Protein AF-A0A6H5GXL2-F1 (afdb_monomer_lite)

Foldseek 3Di:
DDDPQQQQWFAFPVRDTGGNVRQVVQCVVCVPDQWGADPPPRDTTGADPVGSVPGDRPVVVVVVVVVVVVVVPPPPPPDPPPDDD

Secondary structure (DSSP, 8-state):
---TTTT-EEE-TTS-EEEHHHHHHHHHT-TT-SEEE-TTT--EEEPPTT-GGGSPB-HHHHHHHHHHHHHTTT-----TT----

pLDDT: mean 73.94, std 13.78, range [42.34, 90.31]

InterPro domains:
  IPR001841 Zinc finger, RING-type [PS50089] (11-42)
  IPR013083 Zinc finger, RING/FYVE/PHD-type [G3DSA:3.30.40.10] (1-79)
  IPR017907 Zinc finger, RING-type, conserved site [PS00518] (14-23)
  IPR027370 Zinc finger, RING-type, eukaryotic [PF13445] (8-23)

Sequence (85 aa):
MYDGGEHTPKLLPCSHTVCLHCLSRIAAQVPASPTFRCPICRENITVPRGGVAALPPSFLVNQLLDLMASQRREVVPKCSVHITQ

Structure (mmCIF, N/CA/C/O backbone):
data_AF-A0A6H5GXL2-F1
#
_entry.id   AF-A0A6H5GXL2-F1
#
loop_
_atom_site.group_PDB
_atom_site.id
_atom_site.type_symbol
_atom_site.label_atom_id
_atom_site.label_alt_id
_atom_site.label_comp_id
_atom_site.label_asym_id
_atom_site.label_entity_id
_atom_site.label_seq_id
_atom_site.pdbx_PDB_ins_code
_atom_site.Cartn_x
_atom_site.Cartn_y
_atom_site.Cartn_z
_atom_site.occupancy
_atom_site.B_iso_or_equiv
_atom_site.auth_seq_id
_atom_site.auth_comp_id
_atom_site.auth_asym_id
_atom_site.auth_atom_id
_atom_site.pdbx_PDB_model_num
ATOM 1 N N . MET A 1 1 ? -7.780 -25.346 3.396 1.00 50.25 1 MET A N 1
ATOM 2 C CA . MET A 1 1 ? -7.063 -24.576 4.434 1.00 50.25 1 MET A CA 1
ATOM 3 C C . MET A 1 1 ? -6.989 -23.148 3.915 1.00 50.25 1 MET A C 1
ATOM 5 O O . MET A 1 1 ? -6.706 -22.992 2.738 1.00 50.25 1 MET A O 1
ATOM 9 N N . TYR A 1 2 ? -7.419 -22.152 4.690 1.00 49.94 2 TYR A N 1
ATOM 10 C CA . TYR A 1 2 ? -7.559 -20.769 4.213 1.00 49.94 2 TYR A CA 1
ATOM 11 C C . TYR A 1 2 ? -6.250 -20.021 4.499 1.00 49.94 2 TYR A C 1
ATOM 13 O O . TYR A 1 2 ? -5.968 -19.707 5.655 1.00 49.94 2 TYR A O 1
ATOM 21 N N . ASP A 1 3 ? -5.435 -19.780 3.472 1.00 57.72 3 ASP A N 1
ATOM 22 C CA . ASP A 1 3 ? -4.163 -19.066 3.607 1.00 57.72 3 ASP A CA 1
ATOM 23 C C . ASP A 1 3 ? -4.416 -17.577 3.885 1.00 57.72 3 ASP A C 1
ATOM 25 O O . ASP A 1 3 ? -4.656 -16.766 2.986 1.00 57.72 3 ASP A O 1
ATOM 29 N N . GLY A 1 4 ? -4.387 -17.207 5.168 1.00 62.09 4 GLY A N 1
ATOM 30 C CA . GLY A 1 4 ? -4.635 -15.839 5.641 1.00 62.09 4 GLY A CA 1
ATOM 31 C C . GLY A 1 4 ? -3.630 -14.795 5.132 1.00 62.09 4 GLY A C 1
ATOM 32 O O . GLY A 1 4 ? -3.907 -13.602 5.211 1.00 62.09 4 GLY A O 1
ATOM 33 N N . GLY A 1 5 ? -2.493 -15.221 4.571 1.00 63.97 5 GLY A N 1
ATOM 34 C CA . GLY A 1 5 ? -1.472 -14.326 4.019 1.00 63.97 5 GLY A CA 1
ATOM 35 C C . GLY A 1 5 ? -1.847 -13.706 2.668 1.00 63.97 5 GLY A C 1
ATOM 36 O O . GLY A 1 5 ? -1.603 -12.518 2.452 1.00 63.97 5 GLY A O 1
ATOM 37 N N . GLU A 1 6 ? -2.494 -14.459 1.775 1.00 64.94 6 GLU A N 1
ATOM 38 C CA . GLU A 1 6 ? -2.798 -14.006 0.405 1.00 64.94 6 GLU A CA 1
ATOM 39 C C . GLU A 1 6 ? -3.921 -12.961 0.345 1.00 64.94 6 GLU A C 1
ATOM 41 O O . GLU A 1 6 ? -3.908 -12.051 -0.489 1.00 64.94 6 GLU A O 1
ATOM 46 N N . HIS A 1 7 ? -4.872 -13.036 1.275 1.00 76.69 7 HIS A N 1
ATOM 47 C CA . HIS A 1 7 ? -5.998 -12.106 1.357 1.00 76.69 7 HIS A CA 1
ATOM 48 C C . HIS A 1 7 ? -5.707 -10.872 2.221 1.00 76.69 7 HIS A C 1
ATOM 50 O O . HIS A 1 7 ? -6.627 -10.119 2.535 1.00 76.69 7 HIS A O 1
ATOM 56 N N . THR A 1 8 ? -4.440 -10.633 2.580 1.00 81.38 8 THR A N 1
ATOM 57 C CA . THR A 1 8 ? -4.054 -9.482 3.403 1.00 81.38 8 THR A CA 1
ATOM 58 C C . THR A 1 8 ? -4.445 -8.172 2.708 1.00 81.38 8 THR A C 1
ATOM 60 O O . THR A 1 8 ? -3.951 -7.901 1.607 1.00 81.38 8 THR A O 1
ATOM 63 N N . PRO A 1 9 ? -5.301 -7.337 3.320 1.00 84.69 9 PRO A N 1
ATOM 64 C CA . PRO A 1 9 ? -5.682 -6.050 2.760 1.00 84.69 9 PRO A CA 1
ATOM 65 C C . PRO A 1 9 ? -4.508 -5.066 2.790 1.00 84.69 9 PRO A C 1
ATOM 67 O O . PRO A 1 9 ? -3.852 -4.868 3.816 1.00 84.69 9 PRO A O 1
ATOM 70 N N . LYS A 1 10 ? -4.255 -4.417 1.655 1.00 85.75 10 LYS A N 1
ATOM 71 C CA . LYS A 1 10 ? -3.243 -3.371 1.497 1.00 85.75 10 LYS A CA 1
ATOM 72 C C . LYS A 1 10 ? -3.909 -2.048 1.170 1.00 85.75 10 LYS A C 1
ATOM 74 O O . LYS A 1 10 ? -4.834 -2.007 0.359 1.00 85.75 10 LYS A O 1
ATOM 79 N N . LEU A 1 11 ? -3.424 -0.982 1.798 1.00 86.19 11 LEU A N 1
ATOM 80 C CA . LEU A 1 11 ? -3.932 0.365 1.584 1.00 86.19 11 LEU A CA 1
ATOM 81 C C . LEU A 1 11 ? -3.167 1.035 0.443 1.00 86.19 11 LEU A C 1
ATOM 83 O O . LEU A 1 11 ? -1.938 1.116 0.459 1.00 86.19 11 LEU A O 1
ATOM 87 N N . LEU A 1 12 ? -3.910 1.512 -0.548 1.00 87.69 12 LEU A N 1
ATOM 88 C CA . LEU A 1 12 ? -3.380 2.295 -1.655 1.00 87.69 12 LEU A CA 1
ATOM 89 C C . LEU A 1 12 ? -3.326 3.784 -1.263 1.00 87.69 12 LEU A C 1
ATOM 91 O O . LEU A 1 12 ? -4.142 4.228 -0.455 1.00 87.69 12 LEU A O 1
ATOM 95 N N . PRO A 1 13 ? -2.440 4.582 -1.890 1.00 83.31 13 PRO A N 1
ATOM 96 C CA . PRO A 1 13 ? -2.373 6.039 -1.718 1.00 83.31 13 PRO A CA 1
ATOM 97 C C . PRO A 1 13 ? -3.699 6.773 -1.956 1.00 83.31 13 PRO A C 1
ATOM 99 O O . PRO A 1 13 ? -3.958 7.791 -1.329 1.00 83.31 13 PRO A O 1
ATOM 102 N N . CYS A 1 14 ? -4.568 6.230 -2.811 1.00 86.50 14 CYS A N 1
ATOM 103 C CA . CYS A 1 14 ? -5.915 6.740 -3.067 1.00 86.50 14 CYS A CA 1
ATOM 104 C C . CYS A 1 14 ? -6.941 6.348 -1.979 1.00 86.50 14 CYS A C 1
ATOM 106 O O . CYS A 1 14 ? -8.1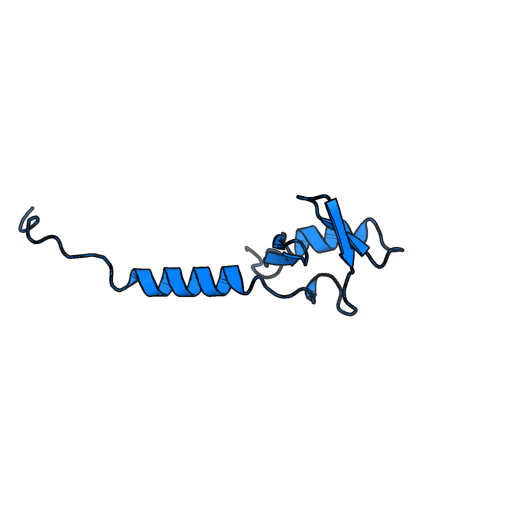35 6.274 -2.267 1.00 86.50 14 CYS A O 1
ATOM 108 N N . SER A 1 15 ? -6.490 5.978 -0.774 1.00 84.75 15 SER A N 1
ATOM 109 C CA . SER A 1 15 ? -7.307 5.559 0.383 1.00 84.75 15 SER A CA 1
ATOM 110 C C . SER A 1 15 ? -8.218 4.345 0.162 1.00 84.75 15 SER A C 1
ATOM 112 O O . SER A 1 15 ? -9.187 4.141 0.889 1.00 84.75 15 SER A O 1
ATOM 114 N N . HIS A 1 16 ? -7.905 3.509 -0.826 1.00 87.81 16 HIS A N 1
ATOM 115 C CA . HIS A 1 16 ? -8.659 2.296 -1.125 1.00 87.81 16 HIS A CA 1
ATOM 116 C C . HIS A 1 16 ? -7.905 1.058 -0.658 1.00 87.81 16 HIS A C 1
ATOM 118 O O . HIS A 1 16 ? -6.683 0.986 -0.773 1.00 87.81 16 HIS A O 1
ATOM 124 N N . THR A 1 17 ? -8.641 0.063 -0.176 1.00 87.12 17 THR A N 1
ATOM 125 C CA . THR A 1 17 ? -8.063 -1.183 0.324 1.00 87.12 17 THR A CA 1
ATOM 126 C C . THR A 1 17 ? -8.307 -2.309 -0.669 1.00 87.12 17 THR A C 1
ATOM 128 O O . THR A 1 17 ? -9.441 -2.539 -1.083 1.00 87.12 17 THR A O 1
ATOM 131 N N . VAL A 1 18 ? -7.250 -3.023 -1.052 1.00 86.31 18 VAL A N 1
ATOM 132 C CA . VAL A 1 18 ? -7.315 -4.140 -2.006 1.00 86.31 18 VAL A CA 1
ATOM 133 C C . VAL A 1 18 ? -6.480 -5.306 -1.475 1.00 86.31 18 VAL A C 1
ATOM 135 O O . VAL A 1 18 ? -5.453 -5.097 -0.832 1.00 86.31 18 VAL A O 1
ATOM 138 N N . CYS A 1 19 ? -6.923 -6.542 -1.711 1.00 87.94 19 CYS A N 1
ATOM 139 C CA . CYS A 1 19 ? -6.227 -7.735 -1.234 1.00 87.94 19 CYS A CA 1
ATOM 140 C C . CYS A 1 19 ? -4.859 -7.918 -1.919 1.00 87.94 19 CYS A C 1
ATOM 142 O O . CYS A 1 19 ? -4.715 -7.599 -3.101 1.00 87.94 19 CYS A O 1
ATOM 144 N N . LEU A 1 20 ? -3.862 -8.454 -1.207 1.00 86.56 20 LEU A N 1
ATOM 145 C CA . LEU A 1 20 ? -2.520 -8.675 -1.755 1.00 86.56 20 LEU A CA 1
ATOM 146 C C . LEU A 1 20 ? -2.550 -9.554 -3.013 1.00 86.56 20 LEU A C 1
ATOM 148 O O . LEU A 1 20 ? -1.964 -9.181 -4.025 1.00 86.56 20 LEU A O 1
ATOM 152 N N . HIS A 1 21 ? -3.295 -10.659 -2.991 1.00 86.88 21 HIS A N 1
ATOM 153 C CA . HIS A 1 21 ? -3.482 -11.532 -4.153 1.00 86.88 21 HIS A CA 1
ATOM 154 C C . HIS A 1 21 ? -4.023 -10.774 -5.381 1.00 86.88 21 HIS A C 1
ATOM 156 O O . HIS A 1 21 ? -3.523 -10.905 -6.501 1.00 86.88 21 HIS A O 1
ATOM 162 N N . CYS A 1 22 ? -5.023 -9.922 -5.157 1.00 89.00 22 CYS A N 1
ATOM 163 C CA . CYS A 1 22 ? -5.657 -9.092 -6.172 1.00 89.00 22 CYS A CA 1
ATOM 164 C C . CYS A 1 22 ? -4.642 -8.100 -6.766 1.00 89.00 22 CYS A C 1
ATOM 166 O O . CYS A 1 22 ? -4.543 -7.956 -7.983 1.00 89.00 22 CYS A O 1
ATOM 168 N N . LEU A 1 23 ? -3.853 -7.447 -5.908 1.00 89.25 23 LEU A N 1
ATOM 169 C CA . LEU A 1 23 ? -2.821 -6.501 -6.322 1.00 89.25 23 LEU A CA 1
ATOM 170 C C . LEU A 1 23 ? -1.690 -7.170 -7.099 1.00 89.25 23 LEU A C 1
ATOM 172 O O . LEU A 1 23 ? -1.244 -6.616 -8.100 1.00 89.25 23 LEU A O 1
ATOM 176 N N . SER A 1 24 ? -1.265 -8.365 -6.690 1.00 88.38 24 SER A N 1
ATOM 177 C CA . SER A 1 24 ? -0.245 -9.138 -7.403 1.00 88.38 24 SER A CA 1
ATOM 178 C C . SER A 1 24 ? -0.695 -9.470 -8.824 1.00 88.38 24 SER A C 1
ATOM 180 O O . SER A 1 24 ? 0.073 -9.298 -9.767 1.00 88.38 24 SER A O 1
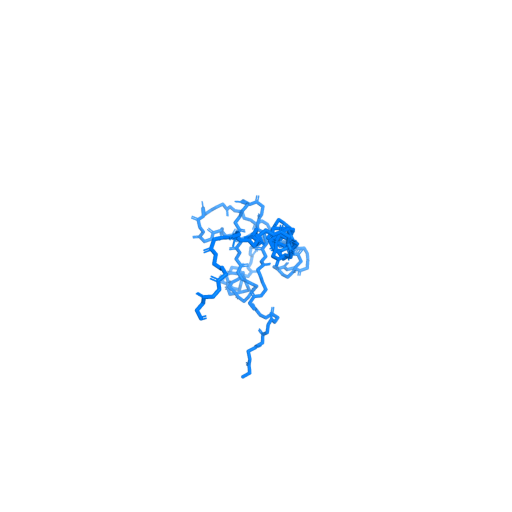ATOM 182 N N . ARG A 1 25 ? -1.964 -9.862 -9.006 1.00 89.12 25 ARG A N 1
ATOM 183 C CA . ARG A 1 25 ? -2.543 -10.105 -10.336 1.00 89.12 25 ARG A CA 1
ATOM 184 C C . ARG A 1 25 ? -2.595 -8.847 -11.199 1.00 89.12 25 ARG A C 1
ATOM 186 O O . ARG A 1 25 ? -2.274 -8.921 -12.379 1.00 89.12 25 ARG A O 1
ATOM 193 N N . ILE A 1 26 ? -2.987 -7.709 -10.630 1.00 88.31 26 ILE A N 1
ATOM 194 C CA . ILE A 1 26 ? -3.063 -6.434 -11.361 1.00 88.31 26 ILE A CA 1
ATOM 195 C C . ILE A 1 26 ? -1.662 -5.969 -11.777 1.00 88.31 26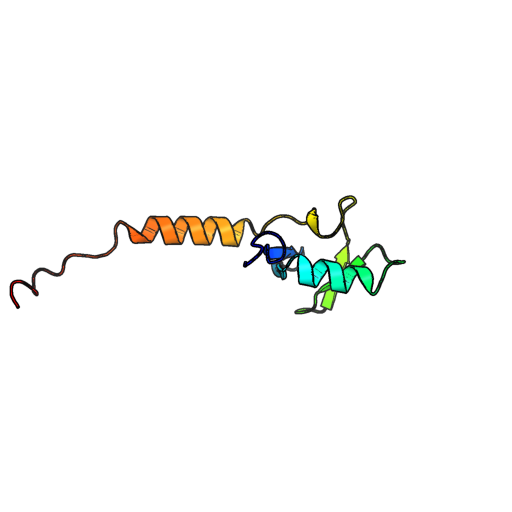 ILE A C 1
ATOM 197 O O . ILE A 1 26 ? -1.455 -5.591 -12.926 1.00 88.31 26 ILE A O 1
ATOM 201 N N . ALA A 1 27 ? -0.685 -6.041 -10.870 1.00 84.75 27 ALA A N 1
ATOM 202 C CA . ALA A 1 27 ? 0.698 -5.677 -11.164 1.00 84.75 27 ALA A CA 1
ATOM 203 C C . ALA A 1 27 ? 1.328 -6.603 -12.222 1.00 84.75 27 ALA A C 1
ATOM 205 O O . ALA A 1 27 ? 2.053 -6.131 -13.094 1.00 84.75 27 ALA A O 1
ATOM 206 N N . ALA A 1 28 ? 1.000 -7.900 -12.204 1.00 85.88 28 ALA A N 1
ATOM 207 C CA . ALA A 1 28 ? 1.479 -8.866 -13.194 1.00 85.88 28 ALA 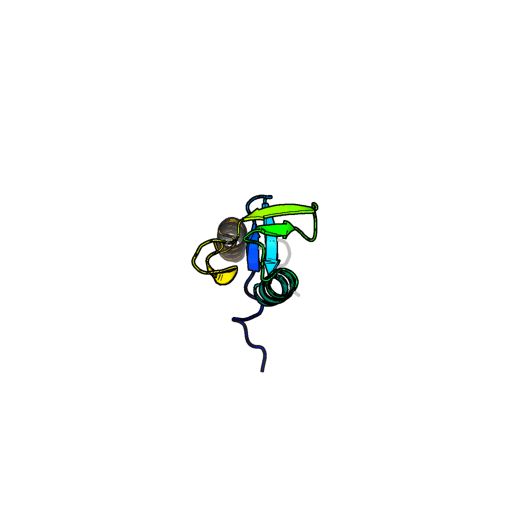A CA 1
ATOM 208 C C . ALA A 1 28 ? 0.946 -8.616 -14.618 1.00 85.88 28 ALA A C 1
ATOM 210 O O . ALA A 1 28 ? 1.582 -9.036 -15.581 1.00 85.88 28 ALA A O 1
ATOM 211 N N . GLN A 1 29 ? -0.191 -7.925 -14.776 1.00 84.44 29 GLN A N 1
ATOM 212 C CA . GLN A 1 29 ? -0.722 -7.555 -16.097 1.00 84.44 29 GLN A CA 1
ATOM 213 C C . GLN A 1 29 ? 0.057 -6.413 -16.754 1.00 84.44 29 GLN A C 1
ATOM 215 O O . GLN A 1 29 ? -0.040 -6.233 -17.967 1.00 84.44 29 GLN A O 1
ATOM 220 N N . VAL A 1 30 ? 0.828 -5.641 -15.980 1.00 79.94 30 VAL A N 1
ATOM 221 C CA . VAL A 1 30 ? 1.576 -4.484 -16.491 1.00 79.94 30 VAL A CA 1
ATOM 222 C C . VAL A 1 30 ? 3.055 -4.553 -16.070 1.00 79.94 30 VAL A C 1
ATOM 224 O O . VAL A 1 30 ? 3.563 -3.644 -15.409 1.00 79.94 30 VAL A O 1
ATOM 227 N N . PRO A 1 31 ? 3.784 -5.620 -16.463 1.00 70.50 31 PRO A N 1
ATOM 228 C CA . PRO A 1 31 ? 5.119 -5.928 -15.941 1.00 70.50 31 PRO A CA 1
ATOM 229 C C . PRO A 1 31 ? 6.184 -4.886 -16.312 1.00 70.50 31 PRO A C 1
ATOM 231 O O . PRO A 1 31 ? 7.195 -4.768 -15.628 1.00 70.50 31 PRO A O 1
ATOM 234 N N . ALA A 1 32 ? 5.961 -4.116 -17.381 1.00 76.62 32 ALA A N 1
ATOM 235 C CA . ALA A 1 32 ? 6.877 -3.072 -17.836 1.00 76.62 32 ALA A CA 1
ATOM 236 C C . ALA A 1 32 ? 6.640 -1.704 -17.169 1.00 76.62 32 ALA A C 1
ATOM 238 O O . ALA A 1 32 ? 7.418 -0.778 -17.389 1.00 76.62 32 ALA A O 1
ATOM 239 N N . SER A 1 33 ? 5.568 -1.544 -16.384 1.00 78.12 33 SER A N 1
ATOM 240 C CA . SER A 1 33 ? 5.225 -0.256 -15.779 1.00 78.12 33 SER A CA 1
ATOM 241 C C . SER A 1 33 ? 5.486 -0.248 -14.271 1.00 78.12 33 SER A C 1
ATOM 243 O O . SER A 1 33 ? 5.055 -1.165 -13.572 1.00 78.12 33 SER A O 1
ATOM 245 N N . PRO A 1 34 ? 6.100 0.814 -13.724 1.00 82.44 34 PRO A N 1
ATOM 246 C CA . PRO A 1 34 ? 6.273 0.969 -12.282 1.00 82.44 34 PRO A CA 1
ATOM 247 C C . PRO A 1 34 ? 4.980 1.416 -11.576 1.00 82.44 34 PRO A C 1
ATOM 249 O O . PRO A 1 34 ? 5.013 1.788 -10.404 1.00 82.44 34 PRO A O 1
ATOM 252 N N . THR A 1 35 ? 3.840 1.430 -12.272 1.00 87.31 35 THR A N 1
ATOM 253 C CA . THR A 1 35 ? 2.564 1.943 -11.763 1.00 87.31 35 THR A CA 1
ATOM 254 C C . THR A 1 35 ? 1.403 1.068 -12.211 1.00 87.31 35 THR A C 1
ATOM 256 O O . THR A 1 35 ? 1.373 0.654 -13.362 1.00 87.31 35 THR A O 1
ATOM 259 N N . PHE A 1 36 ? 0.386 0.888 -11.378 1.00 89.81 36 PHE A N 1
ATOM 260 C CA . PHE A 1 36 ? -0.881 0.267 -11.774 1.00 89.81 36 PHE A CA 1
ATOM 261 C C . PHE A 1 36 ? -2.054 1.209 -11.500 1.00 89.81 36 PHE A C 1
ATOM 263 O O . PHE A 1 36 ? -1.900 2.223 -10.827 1.00 89.81 36 PHE A O 1
ATOM 270 N N . ARG A 1 37 ? -3.243 0.892 -12.019 1.00 89.62 37 ARG A N 1
ATOM 271 C CA . ARG A 1 37 ? -4.457 1.674 -11.745 1.00 89.62 37 ARG A CA 1
ATOM 272 C C . ARG A 1 37 ? -5.265 1.050 -10.621 1.00 89.62 37 ARG A C 1
ATOM 274 O O . ARG A 1 37 ? -5.495 -0.158 -10.621 1.00 89.62 37 ARG A O 1
ATOM 281 N N . CYS A 1 38 ? -5.740 1.876 -9.694 1.00 88.12 38 CYS A N 1
ATOM 282 C CA . CYS A 1 38 ? -6.658 1.427 -8.658 1.00 88.12 38 CYS A CA 1
ATOM 283 C C . CYS A 1 38 ? -7.944 0.863 -9.298 1.00 88.12 38 CYS A C 1
ATOM 285 O O . CYS A 1 38 ? -8.555 1.547 -10.122 1.00 88.12 38 CYS A O 1
ATOM 287 N N . PRO A 1 39 ? -8.408 -0.341 -8.918 1.00 86.50 39 PRO A N 1
ATOM 288 C CA . PRO A 1 39 ? -9.613 -0.932 -9.503 1.00 86.50 39 PRO A CA 1
ATOM 289 C C . PRO A 1 39 ? -10.903 -0.183 -9.132 1.00 86.50 39 PRO A C 1
ATOM 291 O O . PRO A 1 39 ? -11.917 -0.367 -9.796 1.00 86.50 39 PRO A O 1
ATOM 294 N N . ILE A 1 40 ? -10.869 0.660 -8.093 1.00 87.94 40 ILE A N 1
ATOM 295 C CA . ILE A 1 40 ? -12.050 1.361 -7.569 1.00 87.94 40 ILE A CA 1
ATOM 296 C C . ILE A 1 40 ? -12.163 2.773 -8.155 1.00 87.94 40 ILE A C 1
ATOM 298 O O . ILE A 1 40 ? -13.204 3.138 -8.690 1.00 87.94 40 ILE A O 1
ATOM 302 N N . CYS A 1 41 ? -11.082 3.556 -8.107 1.00 90.31 41 CYS A N 1
ATOM 303 C CA . CYS A 1 41 ? -11.084 4.965 -8.528 1.00 90.31 41 CYS A CA 1
ATOM 304 C C . CYS A 1 41 ? -10.229 5.261 -9.768 1.00 90.31 41 CYS A C 1
ATOM 306 O O . CYS A 1 41 ? -10.213 6.392 -10.238 1.00 90.31 41 CYS A O 1
ATOM 308 N N . ARG A 1 42 ? -9.526 4.260 -10.317 1.00 89.56 42 ARG A N 1
ATOM 309 C CA . ARG A 1 42 ? -8.637 4.374 -11.491 1.00 89.56 42 ARG A CA 1
ATOM 310 C C . ARG A 1 42 ? -7.422 5.296 -11.323 1.00 89.56 42 ARG A C 1
ATOM 312 O O . ARG A 1 42 ? -6.697 5.486 -12.296 1.00 89.56 42 ARG A O 1
ATOM 319 N N . GLU A 1 43 ? -7.156 5.781 -10.111 1.00 86.62 43 GLU A N 1
ATOM 320 C CA . GLU A 1 43 ? -5.935 6.518 -9.764 1.00 86.62 43 GLU A CA 1
ATOM 321 C C . GLU A 1 43 ? -4.679 5.706 -10.121 1.00 86.62 43 GLU A C 1
ATOM 323 O O . GLU A 1 43 ? -4.626 4.494 -9.882 1.00 86.62 43 GLU A O 1
ATOM 328 N N . ASN A 1 44 ? -3.663 6.367 -10.676 1.00 88.50 44 ASN A N 1
ATOM 329 C CA . ASN A 1 44 ? -2.364 5.763 -10.954 1.00 88.50 44 ASN A CA 1
ATOM 330 C C . ASN A 1 44 ? -1.548 5.638 -9.656 1.00 88.50 44 ASN A C 1
ATOM 332 O O . ASN A 1 44 ? -1.156 6.630 -9.050 1.00 88.50 44 ASN A O 1
ATOM 336 N N . ILE A 1 45 ? -1.269 4.401 -9.251 1.00 87.50 45 ILE A N 1
ATOM 337 C CA . ILE A 1 45 ? -0.538 4.052 -8.036 1.00 87.50 45 ILE A CA 1
ATOM 338 C C . ILE A 1 45 ? 0.851 3.540 -8.396 1.00 87.50 45 ILE A C 1
ATOM 340 O O . ILE A 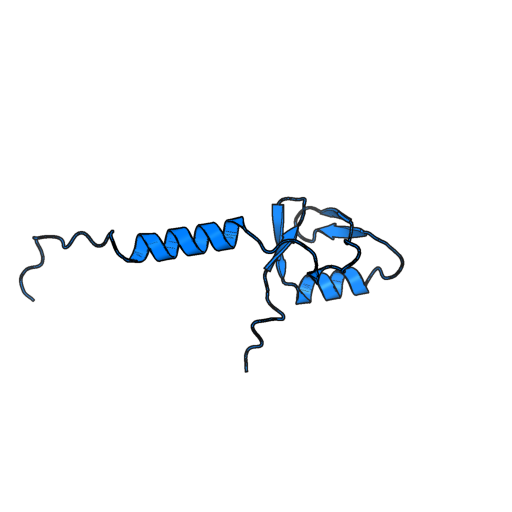1 45 ? 0.986 2.558 -9.125 1.00 87.50 45 ILE A O 1
ATOM 344 N N . THR A 1 46 ? 1.885 4.164 -7.840 1.00 87.12 46 THR A N 1
ATOM 345 C CA . THR A 1 46 ? 3.272 3.714 -7.992 1.00 87.12 46 THR A CA 1
ATOM 346 C C . THR A 1 46 ? 3.551 2.493 -7.125 1.00 87.12 46 THR A C 1
ATOM 348 O O . THR A 1 46 ? 3.265 2.486 -5.926 1.00 87.12 46 THR A O 1
ATOM 351 N N . VAL A 1 47 ? 4.135 1.459 -7.728 1.00 85.62 47 VAL A N 1
ATOM 352 C CA . VAL A 1 47 ? 4.562 0.249 -7.028 1.00 85.62 47 VAL A CA 1
ATOM 353 C C . VAL A 1 47 ? 5.888 0.541 -6.311 1.00 85.62 47 VAL A C 1
ATOM 355 O O . VAL A 1 47 ? 6.855 0.947 -6.959 1.00 85.62 47 VAL A O 1
ATOM 358 N N . PRO A 1 48 ? 5.976 0.357 -4.982 1.00 81.88 48 PRO A N 1
ATOM 359 C CA . PRO A 1 48 ? 7.226 0.554 -4.252 1.00 81.88 48 PRO A CA 1
ATOM 360 C C . PRO A 1 48 ? 8.267 -0.519 -4.614 1.00 81.88 48 PRO A C 1
ATOM 362 O O . PRO A 1 48 ? 7.931 -1.579 -5.138 1.00 81.88 48 PRO A O 1
ATOM 365 N N . ARG A 1 49 ? 9.549 -0.284 -4.286 1.00 76.81 49 ARG A N 1
ATOM 366 C CA . ARG A 1 49 ? 10.664 -1.196 -4.639 1.00 76.81 49 ARG A CA 1
ATOM 367 C C . ARG A 1 49 ? 10.506 -2.632 -4.107 1.00 76.81 49 ARG A C 1
ATOM 369 O O . ARG A 1 49 ? 11.118 -3.537 -4.653 1.00 76.81 49 ARG A O 1
ATOM 376 N N . GLY A 1 50 ? 9.681 -2.847 -3.079 1.00 78.50 50 GLY A N 1
ATOM 377 C CA . GLY A 1 50 ? 9.328 -4.171 -2.545 1.00 78.50 50 GLY A CA 1
ATOM 378 C C . GLY A 1 50 ? 8.039 -4.777 -3.123 1.00 78.50 50 GLY A C 1
ATOM 379 O O . GLY A 1 50 ? 7.469 -5.686 -2.523 1.00 78.50 50 GLY A O 1
ATOM 380 N N . GLY A 1 51 ? 7.535 -4.254 -4.244 1.00 84.00 51 GLY A N 1
ATOM 381 C CA . GLY A 1 51 ? 6.301 -4.711 -4.877 1.00 84.00 51 GLY A CA 1
ATOM 382 C C . GLY A 1 51 ? 5.037 -4.314 -4.111 1.00 84.00 51 GLY A C 1
ATOM 383 O O . GLY A 1 51 ? 5.069 -3.591 -3.116 1.00 84.00 51 GLY A O 1
ATOM 384 N N . VAL A 1 52 ? 3.887 -4.827 -4.547 1.00 83.69 52 VAL A N 1
ATOM 385 C CA . VAL A 1 52 ? 2.585 -4.564 -3.903 1.00 83.69 52 VAL A CA 1
ATOM 386 C C . VAL A 1 52 ? 2.508 -5.059 -2.450 1.00 83.69 52 VAL A C 1
ATOM 388 O O . VAL A 1 52 ? 1.700 -4.565 -1.667 1.00 83.69 52 VAL A O 1
ATOM 391 N N . ALA A 1 53 ? 3.388 -5.984 -2.053 1.00 80.25 53 ALA A N 1
ATOM 392 C CA . ALA A 1 53 ? 3.518 -6.458 -0.677 1.00 80.25 53 ALA A CA 1
ATOM 393 C C . ALA A 1 53 ? 4.089 -5.394 0.276 1.00 80.25 53 ALA A C 1
ATOM 395 O O . ALA A 1 53 ? 3.757 -5.408 1.462 1.00 80.25 53 ALA A O 1
ATOM 396 N N . ALA A 1 54 ? 4.895 -4.459 -0.237 1.00 80.50 54 ALA A N 1
ATOM 397 C CA . ALA A 1 54 ? 5.478 -3.364 0.536 1.00 80.50 54 ALA A CA 1
ATOM 398 C C . ALA A 1 54 ? 4.530 -2.165 0.709 1.00 80.50 54 ALA A C 1
ATOM 400 O O . ALA A 1 54 ? 4.883 -1.202 1.388 1.00 80.50 54 ALA A O 1
ATOM 401 N N . LEU A 1 55 ? 3.322 -2.214 0.133 1.00 80.81 55 LEU A N 1
ATOM 402 C CA . LEU A 1 55 ? 2.281 -1.246 0.464 1.00 80.81 55 LEU A CA 1
ATOM 403 C C . LEU A 1 55 ? 1.916 -1.364 1.952 1.00 80.81 55 LEU A C 1
ATOM 405 O O . LEU A 1 55 ? 1.874 -2.488 2.488 1.00 80.81 55 LEU A O 1
ATOM 409 N N . PRO A 1 56 ? 1.654 -0.225 2.620 1.00 71.75 56 PRO A N 1
ATOM 410 C CA . PRO A 1 56 ? 1.324 -0.229 4.029 1.00 71.75 56 PRO A CA 1
ATOM 411 C C . PRO A 1 56 ? 0.099 -1.124 4.261 1.00 71.75 56 PRO A C 1
ATOM 413 O O . PRO A 1 56 ? -0.854 -1.102 3.466 1.00 71.75 56 PRO A O 1
ATOM 416 N N . PRO A 1 57 ? 0.102 -1.943 5.329 1.00 66.12 57 PRO A N 1
ATOM 417 C CA . PRO A 1 57 ? -1.139 -2.546 5.782 1.00 66.12 57 PRO A CA 1
ATOM 418 C C . PRO A 1 57 ? -2.122 -1.410 6.060 1.00 66.12 57 PRO A C 1
ATOM 420 O O . PRO A 1 57 ? -1.714 -0.300 6.408 1.00 66.12 57 PRO A O 1
ATOM 423 N N . SER A 1 58 ? -3.413 -1.663 5.889 1.00 63.06 58 SER A N 1
ATOM 424 C CA . SER A 1 58 ? -4.446 -0.691 6.225 1.00 63.06 58 SER A CA 1
ATOM 425 C C . SER A 1 58 ? -4.431 -0.416 7.731 1.00 63.06 58 SER A C 1
ATOM 427 O O . SER A 1 58 ? -5.184 -1.023 8.484 1.00 63.06 58 SER A O 1
ATOM 429 N N . PHE A 1 59 ? -3.546 0.484 8.171 1.00 60.44 59 PHE A N 1
ATOM 430 C CA . PHE A 1 59 ? -3.370 0.867 9.567 1.00 60.44 59 PHE A CA 1
ATOM 431 C C . PHE A 1 59 ? -4.698 1.356 10.132 1.00 60.44 59 PHE A C 1
ATOM 433 O O . PHE A 1 59 ? -5.089 0.899 11.191 1.00 60.44 59 PHE A O 1
ATOM 440 N N . LEU A 1 60 ? -5.476 2.143 9.376 1.00 59.84 60 LEU A N 1
ATOM 441 C CA . LEU A 1 60 ? -6.832 2.516 9.787 1.00 59.84 60 LEU A CA 1
ATOM 442 C C . LEU A 1 60 ? -7.748 1.312 10.016 1.00 59.84 60 LEU A C 1
ATOM 444 O O . LEU A 1 60 ? -8.479 1.312 10.990 1.00 59.84 60 LEU A O 1
ATOM 448 N N . VAL A 1 61 ? -7.725 0.289 9.161 1.00 61.19 61 VAL A N 1
ATOM 449 C CA . VAL A 1 61 ? -8.574 -0.898 9.361 1.00 61.19 61 VAL A CA 1
ATOM 450 C C . VAL A 1 61 ? -8.118 -1.670 10.594 1.00 61.19 61 VAL A C 1
ATOM 452 O O . VAL A 1 61 ? -8.962 -2.086 11.370 1.00 61.19 61 VAL A O 1
ATOM 455 N N . ASN A 1 62 ? -6.810 -1.800 10.829 1.00 59.22 62 ASN A N 1
ATOM 456 C CA . ASN A 1 62 ? -6.293 -2.447 12.037 1.00 59.22 62 ASN A CA 1
ATOM 457 C C . ASN A 1 62 ? -6.620 -1.642 13.303 1.00 59.22 62 ASN A C 1
ATOM 459 O O . ASN A 1 62 ? -7.071 -2.231 14.274 1.00 59.22 62 ASN A O 1
ATOM 463 N N . GLN A 1 63 ? -6.481 -0.312 13.276 1.00 64.19 63 GLN A N 1
ATOM 464 C CA . GLN A 1 63 ? -6.875 0.565 14.381 1.00 64.19 63 GLN A CA 1
ATOM 465 C C . GLN A 1 63 ? -8.392 0.537 14.606 1.00 64.19 63 GLN A C 1
ATOM 467 O O . GLN A 1 63 ? -8.830 0.510 15.745 1.00 64.19 63 GLN A O 1
ATOM 472 N N . LEU A 1 64 ? -9.209 0.512 13.548 1.00 66.75 64 LEU A N 1
ATOM 473 C CA . LEU A 1 64 ? -10.665 0.377 13.655 1.00 66.75 64 LEU A CA 1
ATOM 474 C C . LEU A 1 64 ? -11.058 -1.002 14.199 1.00 66.75 64 LEU A C 1
ATOM 476 O O . LEU A 1 64 ? -11.933 -1.080 15.051 1.00 66.75 64 LEU A O 1
ATOM 480 N N . LEU A 1 65 ? -10.401 -2.079 13.764 1.00 65.19 65 LEU A N 1
ATOM 481 C CA . LEU A 1 65 ? -10.602 -3.426 14.306 1.00 65.19 65 LEU A CA 1
ATOM 482 C C . LEU A 1 65 ? -10.195 -3.504 15.782 1.00 65.19 65 LEU A C 1
ATOM 484 O O . LEU A 1 65 ? -10.936 -4.085 16.569 1.00 65.19 65 LEU A O 1
ATOM 488 N N . ASP A 1 66 ? -9.073 -2.894 16.163 1.00 67.06 66 ASP A N 1
ATOM 489 C CA . ASP A 1 66 ? -8.609 -2.795 17.550 1.00 67.06 66 ASP A CA 1
ATOM 490 C C . ASP A 1 66 ? -9.580 -1.974 18.414 1.00 67.06 66 ASP A C 1
ATOM 492 O O . ASP A 1 66 ? -10.014 -2.430 19.469 1.00 67.06 66 ASP A O 1
ATOM 496 N N . LEU A 1 67 ? -10.050 -0.826 17.919 1.00 64.38 67 LEU A N 1
ATOM 497 C CA . LEU A 1 67 ? -11.084 -0.011 18.565 1.00 64.38 67 LEU A CA 1
ATOM 498 C C . LEU A 1 67 ? -12.416 -0.770 18.714 1.00 64.38 67 LEU A C 1
ATOM 500 O O . LEU A 1 67 ? -13.045 -0.711 19.769 1.00 64.38 67 LEU A O 1
ATOM 504 N N . MET A 1 68 ? -12.848 -1.524 17.699 1.00 66.25 68 MET A N 1
ATOM 505 C CA . MET A 1 68 ? -14.071 -2.339 17.758 1.00 66.25 68 MET A CA 1
ATOM 506 C C . MET A 1 68 ? -13.920 -3.558 18.682 1.00 66.25 68 MET A C 1
ATOM 508 O O . MET A 1 68 ? -14.871 -3.932 19.372 1.00 66.25 68 MET A O 1
ATOM 512 N N . ALA A 1 69 ? -12.735 -4.173 18.733 1.00 63.66 69 ALA A N 1
ATOM 513 C CA . ALA A 1 69 ? -12.408 -5.240 19.678 1.00 63.66 69 ALA A CA 1
ATOM 514 C C . ALA A 1 69 ? -12.363 -4.715 21.124 1.00 63.66 69 ALA A C 1
ATOM 516 O O . ALA A 1 69 ? -12.845 -5.391 22.035 1.00 63.66 69 ALA A O 1
ATOM 517 N N . SER A 1 70 ? -11.875 -3.487 21.312 1.00 59.81 70 SER A N 1
ATOM 518 C CA . SER A 1 70 ? -11.846 -2.767 22.590 1.00 59.81 70 SER A CA 1
ATOM 519 C C . SER A 1 70 ? -13.250 -2.373 23.068 1.00 59.81 70 SER A C 1
ATOM 521 O O . SER A 1 70 ? -13.566 -2.514 24.246 1.00 59.81 70 SER A O 1
ATOM 523 N N . GLN A 1 71 ? -14.149 -1.967 22.162 1.00 54.72 71 GLN A N 1
ATOM 524 C CA . GLN A 1 71 ? -15.545 -1.645 22.501 1.00 54.72 71 GLN A CA 1
ATOM 525 C C . GLN A 1 71 ? -16.408 -2.877 22.833 1.00 54.72 71 GLN A C 1
ATOM 527 O O . GLN A 1 71 ? -17.427 -2.753 23.512 1.00 54.72 71 GLN A O 1
ATOM 532 N N . ARG A 1 72 ? -16.009 -4.091 22.428 1.00 53.03 72 ARG A N 1
ATOM 533 C CA . ARG A 1 72 ? -16.743 -5.340 22.722 1.00 53.03 72 ARG A CA 1
ATOM 534 C C . ARG A 1 72 ? -16.597 -5.854 24.159 1.00 53.03 72 ARG A C 1
ATOM 536 O O . ARG A 1 72 ? -17.115 -6.934 24.445 1.00 53.03 72 ARG A O 1
ATOM 543 N N . ARG A 1 73 ? -15.932 -5.126 25.066 1.00 52.94 73 ARG A N 1
ATOM 544 C CA . ARG A 1 73 ? -15.863 -5.501 26.492 1.00 52.94 73 ARG A CA 1
ATOM 545 C C . ARG A 1 73 ? -16.588 -4.571 27.466 1.00 52.94 73 ARG A C 1
ATOM 547 O O . ARG A 1 73 ? -16.810 -5.009 28.588 1.00 52.94 73 ARG A O 1
ATOM 554 N N . GLU A 1 74 ? -17.044 -3.383 27.065 1.00 52.09 74 GLU A N 1
ATOM 555 C CA . GLU A 1 74 ? -17.608 -2.410 28.028 1.00 52.09 74 GLU A CA 1
ATOM 556 C C . GLU A 1 74 ? -18.949 -1.763 27.634 1.00 52.09 74 GLU A C 1
ATOM 558 O O . GLU A 1 74 ? -19.375 -0.811 28.279 1.00 52.09 74 GLU A O 1
ATOM 563 N N . VAL A 1 75 ? -19.673 -2.271 26.625 1.00 54.28 75 VAL A N 1
ATOM 564 C CA . VAL A 1 75 ? -20.969 -1.672 26.222 1.00 54.28 75 VAL A CA 1
ATOM 565 C C . VAL A 1 75 ? -22.113 -2.676 26.094 1.00 54.28 75 VAL A C 1
ATOM 567 O O . VAL A 1 75 ? -23.015 -2.505 25.280 1.00 54.28 75 VAL A O 1
ATOM 570 N N . VAL A 1 76 ? -22.138 -3.713 26.934 1.00 53.94 76 VAL A N 1
ATOM 571 C CA . VAL A 1 76 ? -23.432 -4.322 27.273 1.00 53.94 76 VAL A CA 1
ATOM 572 C C . VAL A 1 76 ? -23.862 -3.726 28.609 1.00 53.94 76 VAL A C 1
ATOM 574 O O . VAL A 1 76 ? -23.504 -4.280 29.652 1.00 53.94 76 VAL A O 1
ATOM 577 N N . PRO A 1 77 ? -24.589 -2.591 28.634 1.00 57.38 77 PRO A N 1
ATOM 578 C CA . PRO A 1 77 ? -25.299 -2.217 29.842 1.00 57.38 77 PRO A CA 1
ATOM 579 C C . PRO A 1 77 ? -26.230 -3.386 30.164 1.00 57.38 77 PRO A C 1
ATOM 581 O O . PRO A 1 77 ? -27.134 -3.709 29.391 1.00 57.38 77 PRO A O 1
ATOM 584 N N . LYS A 1 78 ? -25.967 -4.079 31.275 1.00 56.66 78 LYS A N 1
ATOM 585 C CA . LYS A 1 78 ? -26.909 -5.056 31.817 1.00 56.66 78 LYS A CA 1
ATOM 586 C C . LYS A 1 78 ? -28.176 -4.275 32.137 1.00 56.66 78 LYS A C 1
ATOM 588 O O . LYS A 1 78 ? -28.214 -3.509 33.094 1.00 56.66 78 LYS A O 1
ATOM 593 N N . CYS A 1 79 ? -29.170 -4.397 31.271 1.00 51.00 79 CYS A N 1
ATOM 594 C CA . CYS A 1 79 ? -30.447 -3.739 31.450 1.00 51.00 79 CYS A CA 1
ATOM 595 C C . CYS A 1 79 ? -31.123 -4.355 32.685 1.00 51.00 79 CYS A C 1
ATOM 597 O O . CYS A 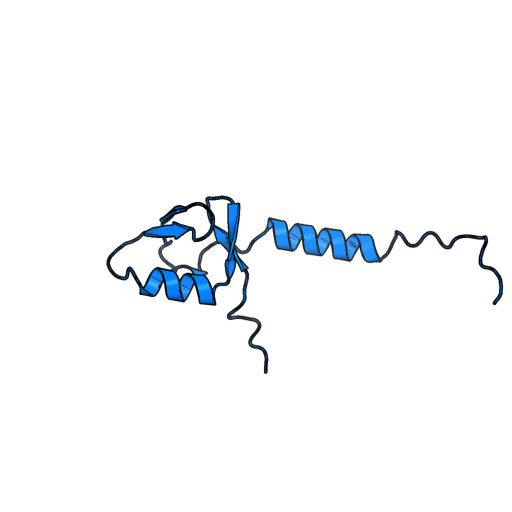1 79 ? -31.368 -5.560 32.714 1.00 51.00 79 CYS A O 1
ATOM 599 N N . SER A 1 80 ? -31.415 -3.544 33.705 1.00 62.03 80 SER A N 1
ATOM 600 C CA . SER A 1 80 ? -31.974 -3.973 35.001 1.00 62.03 80 SER A CA 1
ATOM 601 C C . SER A 1 80 ? -33.397 -4.548 34.925 1.00 62.03 80 SER A C 1
ATOM 603 O O . SER A 1 80 ? -33.954 -4.934 35.947 1.00 62.03 80 SER A O 1
ATOM 605 N N . VAL A 1 81 ? -34.002 -4.575 33.733 1.00 62.47 81 VAL A N 1
ATOM 606 C CA . VAL A 1 81 ? -35.392 -5.000 33.486 1.00 62.47 81 VAL A CA 1
ATOM 607 C C . VAL A 1 81 ? -35.532 -6.441 32.995 1.00 62.47 81 VAL A C 1
ATOM 609 O O . VAL A 1 81 ? -36.651 -6.929 32.898 1.00 62.47 81 VAL A O 1
ATOM 612 N N . HIS A 1 82 ? -34.432 -7.157 32.751 1.00 58.03 82 HIS A N 1
ATOM 613 C CA . HIS A 1 82 ? -34.473 -8.607 32.534 1.00 58.03 82 HIS A CA 1
ATOM 614 C C . HIS A 1 82 ? -33.845 -9.332 33.723 1.00 58.03 82 HIS A C 1
ATOM 616 O O . HIS A 1 82 ? -32.778 -9.936 33.633 1.00 58.03 82 HIS A O 1
ATOM 622 N N . ILE A 1 83 ? -34.530 -9.241 34.861 1.00 62.66 83 ILE A N 1
ATOM 623 C CA . ILE A 1 83 ? -34.439 -10.251 35.909 1.00 62.66 83 ILE A CA 1
ATOM 624 C C . ILE A 1 83 ? -35.505 -11.300 35.548 1.00 62.66 83 ILE A C 1
ATOM 626 O O . ILE A 1 83 ? -36.649 -10.940 35.293 1.00 62.66 83 ILE A O 1
ATOM 630 N N . THR A 1 84 ? -35.139 -12.578 35.465 1.00 45.91 84 THR A N 1
ATOM 631 C CA . THR A 1 84 ? -36.037 -13.737 35.259 1.00 45.91 84 THR A CA 1
ATOM 632 C C . THR A 1 84 ? -36.801 -13.855 33.928 1.00 45.91 84 THR A C 1
ATOM 634 O O . THR A 1 84 ? -37.920 -13.366 33.781 1.00 45.91 84 THR A O 1
ATOM 637 N N . GLN A 1 85 ? -36.255 -14.675 33.025 1.00 42.34 85 GLN A N 1
ATOM 638 C CA . GLN A 1 85 ? -36.968 -15.858 32.531 1.00 42.34 85 GLN A CA 1
ATOM 639 C C . GLN A 1 85 ? -35.982 -17.005 32.303 1.00 42.34 85 GLN A C 1
ATOM 641 O O . GLN A 1 85 ? -34.848 -16.706 31.864 1.00 42.34 85 GLN A O 1
#

Radius of gyration: 19.5 Å; chains: 1; bounding box: 48×31×54 Å

Organism: NCBI:txid355587